Protein AF-A0A0V0Q5L9-F1 (afdb_monomer)

Structure (mmCIF, N/CA/C/O backbone):
data_AF-A0A0V0Q5L9-F1
#
_entry.id   AF-A0A0V0Q5L9-F1
#
loop_
_atom_site.group_PDB
_atom_site.id
_atom_site.type_symbol
_atom_site.label_atom_id
_atom_site.label_alt_id
_atom_site.label_comp_id
_atom_site.label_asym_id
_atom_site.label_entity_id
_atom_site.label_seq_id
_atom_site.pdbx_PDB_ins_code
_atom_site.Cartn_x
_atom_site.Cartn_y
_atom_site.Cartn_z
_atom_site.occupancy
_atom_site.B_iso_or_equiv
_atom_site.auth_seq_id
_atom_site.auth_comp_id
_atom_site.auth_asym_id
_atom_site.auth_atom_id
_atom_site.pdbx_PDB_model_num
ATOM 1 N N . MET A 1 1 ? 4.647 -9.357 -5.590 1.00 82.25 1 MET A N 1
ATOM 2 C CA . MET A 1 1 ? 4.195 -8.551 -6.745 1.00 82.25 1 MET A CA 1
ATOM 3 C C . MET A 1 1 ? 4.161 -9.466 -7.964 1.00 82.25 1 MET A C 1
ATOM 5 O O . MET A 1 1 ? 5.072 -10.289 -8.020 1.00 82.25 1 MET A O 1
ATOM 9 N N . PRO A 1 2 ? 3.163 -9.363 -8.863 1.00 86.62 2 PRO A N 1
ATOM 10 C CA . PRO A 1 2 ? 3.067 -10.203 -10.060 1.00 86.62 2 PRO A CA 1
ATOM 11 C C . PRO A 1 2 ? 4.293 -10.066 -10.958 1.00 86.62 2 PRO A C 1
ATOM 13 O O . PRO A 1 2 ? 4.847 -8.969 -11.070 1.00 86.62 2 PRO A O 1
ATOM 16 N N . THR A 1 3 ? 4.699 -11.160 -11.601 1.00 87.88 3 THR A N 1
ATOM 17 C CA . THR A 1 3 ? 5.955 -11.212 -12.364 1.00 87.88 3 THR A CA 1
ATOM 18 C C . THR A 1 3 ? 5.969 -10.259 -13.564 1.00 87.88 3 THR A C 1
ATOM 20 O O . THR A 1 3 ? 6.941 -9.525 -13.729 1.00 87.88 3 THR A O 1
ATOM 23 N N . ASP A 1 4 ? 4.871 -10.165 -14.323 1.00 90.19 4 ASP A N 1
ATOM 24 C CA . ASP A 1 4 ? 4.719 -9.192 -15.423 1.00 90.19 4 ASP A CA 1
ATOM 25 C C . ASP A 1 4 ? 4.997 -7.748 -14.969 1.00 90.19 4 ASP A C 1
ATOM 27 O O . ASP A 1 4 ? 5.783 -7.014 -15.573 1.00 90.19 4 ASP A O 1
ATOM 31 N N . LEU A 1 5 ? 4.408 -7.362 -13.837 1.00 90.38 5 LEU A N 1
ATOM 32 C CA . LEU A 1 5 ? 4.525 -6.010 -13.306 1.00 90.38 5 LEU A CA 1
ATOM 33 C C . LEU A 1 5 ? 5.965 -5.683 -12.887 1.00 90.38 5 LEU A C 1
ATOM 35 O O . LEU A 1 5 ? 6.421 -4.549 -13.047 1.00 90.38 5 LEU A O 1
ATOM 39 N N . VAL A 1 6 ? 6.689 -6.679 -12.364 1.00 91.31 6 VAL A N 1
ATOM 40 C CA . VAL A 1 6 ? 8.118 -6.554 -12.044 1.00 91.31 6 VAL A CA 1
ATOM 41 C C . VAL A 1 6 ? 8.922 -6.345 -13.324 1.00 91.31 6 VAL A C 1
ATOM 43 O O . VAL A 1 6 ? 9.691 -5.389 -13.385 1.00 91.31 6 VAL A O 1
ATOM 46 N N . SER A 1 7 ? 8.698 -7.150 -14.366 1.00 92.94 7 SER A N 1
ATOM 47 C CA . SER A 1 7 ? 9.401 -7.013 -15.648 1.00 92.94 7 SER A CA 1
ATOM 48 C C . SER A 1 7 ? 9.169 -5.648 -16.306 1.00 92.94 7 SER A C 1
ATOM 50 O O . SER A 1 7 ? 10.106 -5.019 -16.797 1.00 92.94 7 SER A O 1
ATOM 52 N N . ARG A 1 8 ? 7.946 -5.116 -16.258 1.00 94.06 8 ARG A N 1
ATOM 53 C CA . ARG A 1 8 ? 7.645 -3.768 -16.775 1.00 94.06 8 ARG A CA 1
ATOM 54 C C . ARG A 1 8 ? 8.319 -2.671 -15.949 1.00 94.06 8 ARG A C 1
ATOM 56 O O . ARG A 1 8 ? 8.873 -1.716 -16.501 1.00 94.06 8 ARG A O 1
ATOM 63 N N . ALA A 1 9 ? 8.351 -2.829 -14.624 1.00 93.19 9 ALA A N 1
ATOM 64 C CA . ALA A 1 9 ? 9.103 -1.937 -13.746 1.00 93.19 9 ALA A CA 1
ATOM 65 C C . ALA A 1 9 ? 10.620 -1.995 -14.015 1.00 93.19 9 ALA A C 1
ATOM 67 O O . ALA A 1 9 ? 11.279 -0.958 -13.930 1.00 93.19 9 ALA A O 1
ATOM 68 N N . GLU A 1 10 ? 11.176 -3.158 -14.372 1.00 94.88 10 GLU A N 1
ATOM 69 C CA . GLU A 1 10 ? 12.586 -3.313 -14.760 1.00 94.88 10 GLU A CA 1
ATOM 70 C C . GLU A 1 10 ? 12.920 -2.519 -16.022 1.00 94.88 10 GLU A C 1
ATOM 72 O O . GLU A 1 10 ? 13.913 -1.793 -16.027 1.00 94.88 10 GLU A O 1
ATOM 77 N N . VAL A 1 11 ? 12.065 -2.558 -17.052 1.00 95.44 11 VAL A N 1
ATOM 78 C CA . VAL A 1 11 ? 12.263 -1.761 -18.278 1.00 95.44 11 VAL A CA 1
ATOM 79 C C . VAL A 1 11 ? 12.381 -0.273 -17.946 1.00 95.44 11 VAL A C 1
ATOM 81 O O . VAL A 1 11 ? 13.261 0.427 -18.464 1.00 95.44 11 VAL A O 1
ATOM 84 N N . TRP A 1 12 ? 11.518 0.231 -17.062 1.00 93.00 12 TRP A N 1
ATOM 85 C CA . TRP A 1 12 ? 11.613 1.618 -16.625 1.00 93.00 12 TRP A CA 1
ATOM 86 C C . TRP A 1 12 ? 12.863 1.868 -15.776 1.00 93.00 12 TRP A C 1
ATOM 88 O O . TRP A 1 12 ? 13.565 2.856 -15.998 1.00 93.00 12 TRP A O 1
ATOM 98 N N . ALA A 1 13 ? 13.185 0.966 -14.852 1.00 94.19 13 ALA A N 1
ATOM 99 C CA . ALA A 1 13 ? 14.362 1.070 -13.999 1.00 94.19 13 ALA A CA 1
ATOM 100 C C . ALA A 1 13 ? 15.659 1.151 -14.823 1.00 94.19 13 ALA A C 1
ATOM 102 O O . ALA A 1 13 ? 16.498 2.015 -14.563 1.00 94.19 13 ALA A O 1
ATOM 103 N N . THR A 1 14 ? 15.783 0.348 -15.887 1.00 96.25 14 THR A N 1
ATOM 104 C CA . THR A 1 14 ? 16.899 0.408 -16.840 1.00 96.25 14 THR A CA 1
ATOM 105 C C . THR A 1 14 ? 16.991 1.774 -17.516 1.00 96.25 14 THR A C 1
ATOM 107 O O . THR A 1 14 ? 18.063 2.382 -17.519 1.00 96.25 14 THR A O 1
ATOM 110 N N . LYS A 1 15 ? 15.878 2.310 -18.040 1.00 93.62 15 LYS A N 1
ATOM 111 C CA . LYS A 1 15 ? 15.858 3.651 -18.657 1.00 93.62 15 LYS A CA 1
ATOM 112 C C . LYS A 1 15 ? 16.219 4.751 -17.654 1.00 93.62 15 LYS A C 1
ATOM 114 O O . LYS A 1 15 ? 16.934 5.688 -17.999 1.00 93.62 15 LYS A O 1
ATOM 119 N N . ALA A 1 16 ? 15.754 4.619 -16.414 1.00 93.06 16 ALA A N 1
ATOM 120 C CA . ALA A 1 16 ? 16.024 5.542 -15.316 1.00 93.06 16 ALA A CA 1
ATOM 121 C C . ALA A 1 1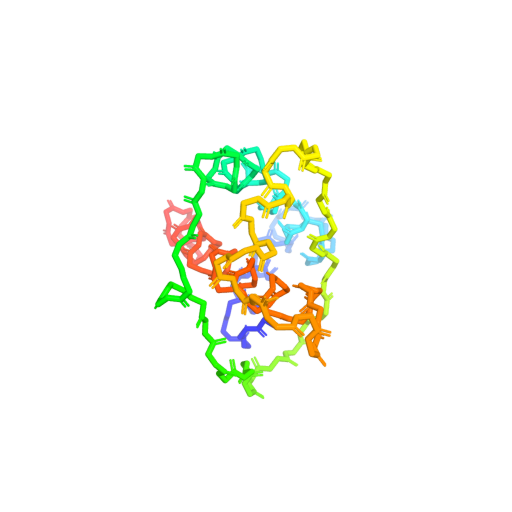6 ? 17.395 5.326 -14.644 1.00 93.06 16 ALA A C 1
ATOM 123 O O . ALA A 1 16 ? 17.752 6.093 -13.750 1.00 93.06 16 ALA A O 1
ATOM 124 N N . ARG A 1 17 ? 18.166 4.310 -15.068 1.00 95.38 17 ARG A N 1
ATOM 125 C CA . ARG A 1 17 ? 19.474 3.925 -14.510 1.00 95.38 17 ARG A CA 1
ATOM 126 C C . ARG A 1 17 ? 19.437 3.729 -12.991 1.00 95.38 17 ARG A C 1
ATOM 128 O O . ARG A 1 17 ? 20.329 4.178 -12.273 1.00 95.38 17 ARG A O 1
ATOM 135 N N . CYS A 1 18 ? 18.396 3.067 -12.498 1.00 95.44 18 CYS A N 1
ATOM 136 C CA . CYS A 1 18 ? 18.220 2.779 -11.080 1.00 95.44 18 CYS A CA 1
ATOM 137 C C . CYS A 1 18 ? 17.808 1.313 -10.851 1.00 95.44 18 CYS A C 1
ATOM 139 O O . CYS A 1 18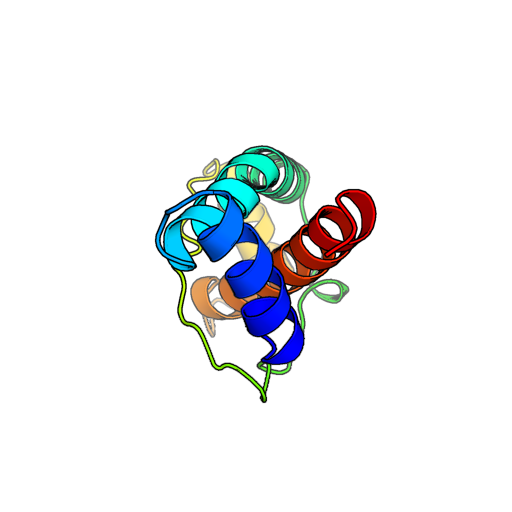 ? 17.417 0.626 -11.793 1.00 95.44 18 CYS A O 1
ATOM 141 N N . PRO A 1 19 ? 17.893 0.797 -9.612 1.00 93.75 19 PRO A N 1
ATOM 142 C CA . PRO A 1 19 ? 17.373 -0.531 -9.292 1.00 93.75 19 PRO A CA 1
ATOM 143 C C . PRO A 1 19 ? 15.844 -0.587 -9.425 1.00 93.75 19 PRO A C 1
ATOM 145 O O . PRO A 1 19 ? 15.168 0.372 -9.053 1.00 93.75 19 PRO A O 1
ATOM 148 N N . VAL A 1 20 ? 15.277 -1.736 -9.818 1.00 92.00 20 VAL A N 1
ATOM 149 C CA . VAL A 1 20 ? 13.811 -1.940 -9.912 1.00 92.00 20 VAL A CA 1
ATOM 150 C C . VAL A 1 20 ? 13.073 -1.561 -8.623 1.00 92.00 20 VAL A C 1
ATOM 152 O O . VAL A 1 20 ? 12.035 -0.901 -8.649 1.00 92.00 20 VAL A O 1
ATOM 155 N N . GLY A 1 21 ? 13.670 -1.856 -7.465 1.00 90.56 21 GLY A N 1
ATOM 156 C CA . GLY A 1 21 ? 13.114 -1.479 -6.167 1.00 90.56 21 GLY A CA 1
ATOM 157 C C . GLY A 1 21 ? 12.938 0.032 -5.980 1.00 90.56 21 GLY A C 1
ATOM 158 O O . GLY A 1 21 ? 12.064 0.450 -5.228 1.00 90.56 21 GLY A O 1
ATOM 159 N N . ALA A 1 22 ? 13.727 0.873 -6.658 1.00 91.62 22 ALA A N 1
ATOM 160 C CA . ALA A 1 22 ? 13.558 2.325 -6.609 1.00 91.62 22 ALA A CA 1
ATOM 161 C C . ALA A 1 22 ? 12.290 2.776 -7.351 1.00 91.62 22 ALA A C 1
ATOM 163 O O . ALA A 1 22 ? 11.576 3.641 -6.845 1.00 91.62 22 ALA A O 1
ATOM 164 N N . VAL A 1 23 ? 11.975 2.152 -8.491 1.00 90.75 23 VAL A N 1
ATOM 165 C CA . VAL A 1 23 ? 10.722 2.373 -9.231 1.00 90.75 23 VAL A CA 1
ATOM 166 C C . VAL A 1 23 ? 9.520 1.953 -8.385 1.00 90.75 23 VAL A C 1
ATOM 168 O O . VAL A 1 23 ? 8.591 2.737 -8.197 1.00 90.75 23 VAL A O 1
ATOM 171 N N . ILE A 1 24 ? 9.581 0.759 -7.792 1.00 91.06 24 ILE A N 1
ATOM 172 C CA . ILE A 1 24 ? 8.516 0.219 -6.935 1.00 91.06 24 ILE A CA 1
ATOM 173 C C . ILE A 1 24 ? 8.287 1.127 -5.717 1.00 91.06 24 ILE A C 1
ATOM 175 O O . ILE A 1 24 ? 7.160 1.545 -5.454 1.00 91.06 24 ILE A O 1
ATOM 179 N N . ARG A 1 25 ? 9.357 1.509 -5.004 1.00 90.56 25 ARG A N 1
ATOM 180 C CA . ARG A 1 25 ? 9.262 2.428 -3.856 1.00 90.56 25 ARG A CA 1
ATOM 181 C C . ARG A 1 25 ? 8.730 3.801 -4.251 1.00 90.56 25 ARG A C 1
ATOM 183 O O . ARG A 1 25 ? 7.987 4.395 -3.474 1.00 90.56 25 ARG A O 1
ATOM 190 N N . LYS A 1 26 ? 9.092 4.311 -5.433 1.00 89.69 26 LYS A N 1
ATOM 191 C CA . LYS A 1 26 ? 8.552 5.574 -5.952 1.00 89.69 26 LYS A CA 1
ATOM 192 C C . LYS A 1 26 ? 7.042 5.474 -6.163 1.00 89.69 26 LYS A C 1
ATOM 194 O O . LYS A 1 26 ? 6.327 6.330 -5.653 1.00 89.69 26 LYS A O 1
ATOM 199 N N . GLY A 1 27 ? 6.570 4.420 -6.831 1.00 89.00 27 GLY A 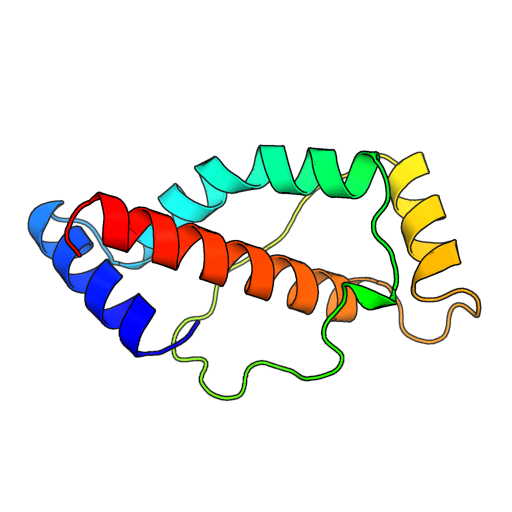N 1
ATOM 200 C CA . GLY A 1 27 ? 5.137 4.186 -7.020 1.00 89.00 27 GLY A CA 1
ATOM 201 C C . GLY A 1 27 ? 4.390 4.090 -5.688 1.00 89.00 27 GLY A C 1
ATOM 202 O O . GLY A 1 27 ? 3.368 4.744 -5.502 1.00 89.00 27 GLY A O 1
ATOM 203 N N . PHE A 1 28 ? 4.935 3.346 -4.718 1.00 90.69 28 PHE A N 1
ATOM 204 C CA . PHE A 1 28 ? 4.289 3.212 -3.411 1.00 90.69 28 PHE A CA 1
ATOM 205 C C . PHE A 1 28 ? 4.277 4.535 -2.642 1.00 90.69 28 PHE A C 1
ATOM 207 O O . PHE A 1 28 ? 3.274 4.873 -2.025 1.00 90.69 28 PHE A O 1
ATOM 214 N N . LYS A 1 29 ? 5.355 5.326 -2.713 1.00 90.88 29 LYS A N 1
ATOM 215 C CA . LYS A 1 29 ? 5.422 6.649 -2.077 1.00 90.88 29 LYS A CA 1
ATOM 216 C C . LYS A 1 29 ? 4.351 7.604 -2.615 1.00 90.88 29 LYS A C 1
ATOM 218 O O . LYS A 1 29 ? 3.819 8.388 -1.837 1.00 90.88 29 LYS A O 1
ATOM 223 N N . GLU A 1 30 ? 4.048 7.540 -3.910 1.00 90.06 30 GLU A N 1
ATOM 224 C CA . GLU A 1 30 ? 2.998 8.354 -4.540 1.00 90.06 30 GLU A CA 1
ATOM 225 C C . GLU A 1 30 ? 1.591 7.881 -4.138 1.00 90.06 30 GLU A C 1
ATOM 227 O O . GLU A 1 30 ? 0.712 8.708 -3.911 1.00 90.06 30 GLU A O 1
ATOM 232 N N . LEU A 1 31 ? 1.391 6.571 -3.972 1.00 92.25 31 LEU A N 1
ATOM 233 C CA . LEU A 1 31 ? 0.104 5.994 -3.577 1.00 92.25 31 LEU A CA 1
ATOM 234 C C . LEU A 1 31 ? -0.180 6.091 -2.066 1.00 92.25 31 LEU A C 1
ATOM 236 O O . LEU A 1 31 ? -1.334 6.213 -1.658 1.00 92.25 31 LEU A O 1
ATOM 240 N N . ARG A 1 32 ? 0.856 6.030 -1.222 1.00 93.19 32 ARG A N 1
ATOM 241 C CA . ARG A 1 32 ? 0.738 5.916 0.241 1.00 93.19 32 ARG A CA 1
ATOM 242 C C . ARG A 1 32 ? -0.199 6.952 0.885 1.00 93.19 32 ARG A C 1
ATOM 244 O O . ARG A 1 32 ? -1.001 6.531 1.714 1.00 93.19 32 ARG A O 1
ATOM 251 N N . PRO A 1 33 ? -0.171 8.255 0.531 1.00 94.00 33 PRO A N 1
ATOM 252 C CA . PRO A 1 33 ? -1.102 9.230 1.104 1.00 94.00 33 PRO A CA 1
ATOM 253 C C . PRO A 1 33 ? -2.572 8.903 0.817 1.00 94.00 33 PRO A C 1
ATOM 255 O O . PRO A 1 33 ? -3.413 9.055 1.695 1.00 94.00 33 PRO A O 1
ATOM 258 N N . VAL A 1 34 ? -2.869 8.391 -0.382 1.00 94.81 34 VAL A N 1
ATOM 259 C CA . VAL A 1 34 ? -4.229 8.012 -0.795 1.00 94.81 34 VAL A CA 1
ATOM 260 C C . VAL A 1 34 ? -4.719 6.793 -0.014 1.00 94.81 34 VAL A C 1
ATOM 262 O O . VAL A 1 34 ? -5.882 6.733 0.368 1.00 94.81 34 VAL A O 1
ATOM 265 N N . LEU A 1 35 ? -3.839 5.821 0.252 1.00 95.12 35 LEU A N 1
ATOM 266 C CA . LEU A 1 35 ? -4.195 4.649 1.060 1.00 95.12 35 LEU A CA 1
ATOM 267 C C . LEU A 1 35 ? -4.478 5.024 2.508 1.00 95.12 35 LEU A C 1
ATOM 269 O O . LEU A 1 35 ? -5.449 4.533 3.070 1.00 95.12 35 LEU A O 1
ATOM 273 N N . ILE A 1 36 ? -3.653 5.900 3.090 1.00 95.25 36 ILE A N 1
ATOM 274 C CA . ILE A 1 36 ? -3.888 6.419 4.440 1.00 95.25 36 ILE A CA 1
ATOM 275 C C . ILE A 1 36 ? -5.246 7.117 4.473 1.00 95.25 36 ILE A C 1
ATOM 277 O O . ILE A 1 36 ? -6.076 6.761 5.294 1.00 95.25 36 ILE A O 1
ATOM 281 N N . GLU A 1 37 ? -5.533 8.017 3.532 1.00 95.81 37 GLU A N 1
ATOM 282 C CA . GLU A 1 37 ? -6.832 8.697 3.470 1.00 95.81 37 GLU A CA 1
ATOM 283 C C . GLU A 1 37 ? -8.020 7.725 3.345 1.00 95.81 37 GLU A C 1
ATOM 285 O O . GLU A 1 37 ? -9.050 7.930 3.985 1.00 95.81 37 GLU A O 1
ATOM 290 N N . GLN A 1 38 ? -7.894 6.657 2.552 1.00 95.19 38 GLN A N 1
ATOM 291 C CA . GLN A 1 38 ? -8.931 5.623 2.459 1.00 95.19 38 GLN A CA 1
ATOM 292 C C . GLN A 1 38 ? -9.128 4.886 3.785 1.00 95.19 38 GLN A C 1
ATOM 294 O O . GLN A 1 38 ? -10.265 4.674 4.193 1.00 95.19 38 GLN A O 1
ATOM 299 N N . ILE A 1 39 ? -8.039 4.537 4.472 1.00 95.06 39 ILE A N 1
ATOM 300 C CA . ILE A 1 39 ? -8.102 3.889 5.784 1.00 95.06 39 ILE A CA 1
ATOM 301 C C . ILE A 1 39 ? -8.753 4.818 6.818 1.00 95.06 39 ILE A C 1
ATOM 303 O O . ILE A 1 39 ? -9.637 4.385 7.549 1.00 95.06 39 ILE A O 1
ATOM 307 N N . GLU A 1 40 ? -8.382 6.099 6.838 1.00 95.50 40 GLU A N 1
ATOM 308 C CA . GLU A 1 40 ? -8.945 7.104 7.754 1.00 95.50 40 GLU A CA 1
ATOM 309 C C . GLU A 1 40 ? -10.457 7.301 7.555 1.00 95.50 40 GLU A C 1
ATOM 311 O O . GLU A 1 40 ? -11.202 7.531 8.509 1.00 95.50 40 GLU A O 1
ATOM 316 N N . ARG A 1 41 ? -10.937 7.173 6.313 1.00 94.62 41 ARG A N 1
ATOM 317 C CA . ARG A 1 41 ? -12.371 7.222 5.983 1.00 94.62 41 ARG A CA 1
ATOM 318 C C . ARG A 1 41 ? -13.121 5.934 6.337 1.00 94.62 41 ARG A C 1
ATOM 320 O O . ARG A 1 41 ? -14.350 5.947 6.349 1.00 94.62 41 ARG A O 1
ATOM 327 N N . GLY A 1 42 ? -12.397 4.862 6.641 1.00 92.56 42 GLY A N 1
ATOM 328 C CA . GLY A 1 42 ? -12.931 3.524 6.840 1.00 92.56 42 GLY A CA 1
ATOM 329 C C . GLY A 1 42 ? -12.967 2.722 5.540 1.00 92.56 42 GLY A C 1
ATOM 330 O O . GLY A 1 42 ? -13.359 3.212 4.480 1.00 92.56 42 GLY A O 1
ATOM 331 N N . ILE A 1 43 ? -12.578 1.455 5.648 1.00 94.06 43 ILE A N 1
ATOM 332 C CA . ILE A 1 43 ? -12.699 0.439 4.597 1.00 94.06 43 ILE A CA 1
ATOM 333 C C . ILE A 1 43 ? -13.605 -0.674 5.111 1.00 94.06 43 ILE A C 1
ATOM 335 O O . ILE A 1 43 ? -13.657 -0.895 6.316 1.00 94.06 43 ILE A O 1
ATOM 339 N N . ARG A 1 44 ? -14.293 -1.383 4.216 1.00 93.75 44 ARG A N 1
ATOM 340 C CA . ARG A 1 44 ? -15.165 -2.506 4.594 1.00 93.75 44 ARG A CA 1
ATOM 341 C C . ARG A 1 44 ? -14.430 -3.836 4.512 1.00 93.75 44 ARG A C 1
ATOM 343 O O . ARG A 1 44 ? -13.579 -4.010 3.638 1.00 93.75 44 ARG A O 1
ATOM 350 N N . TYR A 1 45 ? -14.836 -4.817 5.315 1.00 91.50 45 TYR A N 1
ATOM 351 C CA . TYR A 1 45 ? -14.245 -6.160 5.293 1.00 91.50 45 TYR A CA 1
ATOM 352 C C . TYR A 1 45 ? -14.330 -6.792 3.891 1.00 91.50 45 TYR A C 1
ATOM 354 O O . TYR A 1 45 ? -13.395 -7.448 3.439 1.00 91.50 45 TYR A O 1
ATOM 362 N N . THR A 1 46 ? -15.428 -6.535 3.166 1.00 93.56 46 THR A N 1
ATOM 363 C CA . THR A 1 46 ? -15.668 -7.040 1.798 1.00 93.56 46 THR A CA 1
ATOM 364 C C . THR A 1 46 ? -14.655 -6.550 0.764 1.00 93.56 46 THR A C 1
ATOM 366 O O . THR A 1 46 ? -14.542 -7.130 -0.313 1.00 93.56 46 THR A O 1
ATOM 369 N N . GLU A 1 47 ? -13.914 -5.486 1.067 1.00 92.56 47 GLU A N 1
ATOM 370 C CA . GLU A 1 47 ? -12.879 -4.944 0.188 1.00 92.56 47 GLU A CA 1
ATOM 371 C C . GLU A 1 47 ? -11.523 -5.622 0.414 1.00 92.56 47 GLU A C 1
ATOM 373 O O . GLU A 1 47 ? -10.586 -5.393 -0.355 1.00 92.56 47 GLU A O 1
ATOM 378 N N . ILE A 1 48 ? -11.403 -6.448 1.458 1.00 91.44 48 ILE A N 1
ATOM 379 C CA . ILE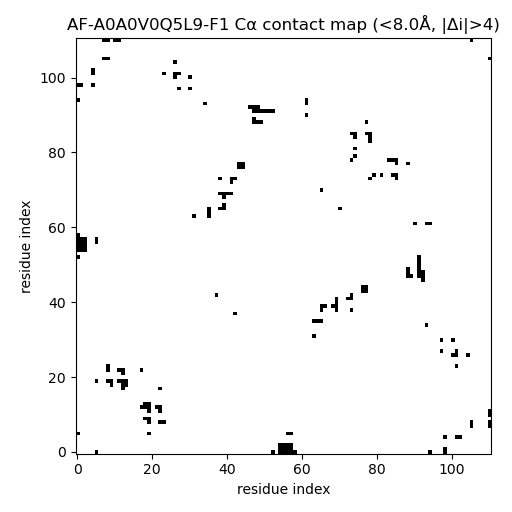 A 1 48 ? -10.166 -7.110 1.857 1.00 91.44 48 ILE A CA 1
ATOM 380 C C . ILE A 1 48 ? -10.100 -8.497 1.217 1.00 91.44 48 ILE A C 1
ATOM 382 O O . ILE A 1 48 ? -10.937 -9.355 1.494 1.00 91.44 48 ILE A O 1
ATOM 386 N N . PRO A 1 49 ? -9.067 -8.774 0.408 1.00 90.25 49 PRO A N 1
ATOM 387 C CA . PRO A 1 49 ? -8.872 -10.100 -0.152 1.00 90.25 49 PRO A CA 1
ATOM 388 C C . PRO A 1 49 ? -8.671 -11.145 0.952 1.00 90.25 49 PRO A C 1
ATOM 390 O O . PRO A 1 49 ? -7.821 -10.982 1.837 1.00 90.25 49 PRO A O 1
ATOM 393 N N . HIS A 1 50 ? -9.403 -12.255 0.864 1.00 85.81 50 HIS A N 1
ATOM 394 C CA . HIS A 1 50 ? -9.178 -13.417 1.727 1.00 85.81 50 HIS A CA 1
ATOM 395 C C . HIS A 1 50 ? -7.897 -14.162 1.339 1.00 85.81 50 HIS A C 1
ATOM 397 O O . HIS A 1 50 ? -7.124 -14.580 2.203 1.00 85.81 50 HIS A O 1
ATOM 403 N N . GLU A 1 51 ? -7.638 -14.281 0.038 1.00 83.88 51 GLU A N 1
ATOM 404 C CA . GLU A 1 51 ? -6.511 -15.040 -0.489 1.00 83.88 51 GLU A CA 1
ATOM 405 C C . GLU A 1 51 ? -5.228 -14.209 -0.577 1.00 83.88 51 GLU A C 1
ATOM 407 O O . GLU A 1 51 ? -5.228 -12.990 -0.775 1.00 83.88 51 GLU A O 1
ATOM 412 N N . ARG A 1 52 ? -4.093 -14.896 -0.433 1.00 76.50 52 ARG A N 1
ATOM 413 C CA . ARG A 1 52 ? -2.778 -14.318 -0.716 1.00 76.50 52 ARG A CA 1
ATOM 414 C C . ARG A 1 52 ? -2.525 -14.366 -2.219 1.00 76.50 52 ARG A C 1
ATOM 416 O O . ARG A 1 52 ? -2.896 -15.323 -2.886 1.00 76.50 52 ARG A O 1
ATOM 423 N N . ILE A 1 53 ? -1.802 -13.374 -2.725 1.00 76.75 53 ILE A N 1
ATOM 424 C CA . ILE A 1 53 ? -1.288 -13.403 -4.096 1.00 76.75 53 ILE A CA 1
ATOM 425 C C . ILE A 1 53 ? -0.281 -14.554 -4.212 1.00 76.75 53 ILE A C 1
ATOM 427 O O . ILE A 1 53 ? 0.698 -14.587 -3.465 1.00 76.75 53 ILE A O 1
ATOM 431 N N . SER A 1 54 ? -0.542 -15.482 -5.132 1.00 66.25 54 SER A N 1
ATOM 432 C CA . SER A 1 54 ? 0.245 -16.701 -5.351 1.00 66.25 54 SER A CA 1
ATOM 433 C C . SER A 1 54 ? 1.497 -16.478 -6.209 1.00 66.25 54 SER A C 1
ATOM 435 O O . SER A 1 54 ? 2.506 -17.139 -5.985 1.00 66.25 54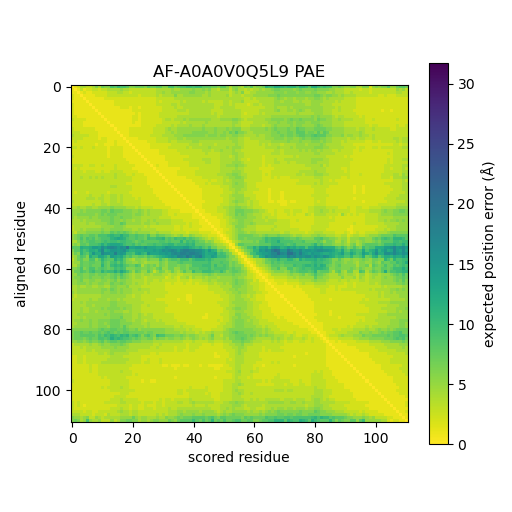 SER A O 1
ATOM 437 N N . ASP A 1 55 ? 1.467 -15.517 -7.137 1.00 67.06 55 ASP A N 1
ATOM 438 C CA . ASP A 1 55 ? 2.603 -15.142 -7.992 1.00 67.06 55 ASP A CA 1
ATOM 439 C C . ASP A 1 55 ? 3.312 -13.894 -7.439 1.00 67.06 55 ASP A C 1
ATOM 441 O O . ASP A 1 55 ? 3.024 -12.752 -7.810 1.00 67.06 55 ASP A O 1
ATOM 445 N N . ALA A 1 56 ? 4.195 -14.091 -6.457 1.00 66.50 56 ALA A N 1
ATOM 446 C CA . ALA A 1 56 ? 4.950 -13.011 -5.833 1.00 66.50 56 ALA A CA 1
ATOM 447 C C . ALA A 1 56 ? 6.459 -13.178 -6.058 1.00 66.50 56 ALA A C 1
ATOM 449 O O . ALA A 1 56 ? 7.123 -13.897 -5.321 1.00 66.50 56 ALA A O 1
ATOM 450 N N . SER A 1 57 ? 7.014 -12.436 -7.019 1.00 71.25 57 SER A N 1
ATOM 451 C CA . SER A 1 57 ? 8.456 -12.437 -7.329 1.00 71.25 57 SER A CA 1
ATOM 452 C C . SER A 1 57 ? 9.246 -11.298 -6.666 1.00 71.25 57 SER A C 1
ATOM 454 O O . SER A 1 57 ? 10.474 -11.312 -6.657 1.00 71.25 57 SER A O 1
ATOM 456 N N . TYR A 1 58 ? 8.559 -10.325 -6.055 1.00 75.69 58 TYR A N 1
ATOM 457 C CA . TYR A 1 58 ? 9.181 -9.213 -5.326 1.00 75.69 58 TYR A CA 1
ATOM 458 C C . TYR A 1 58 ? 8.485 -8.922 -3.991 1.00 75.69 58 TYR A C 1
ATOM 460 O O . TYR A 1 58 ? 7.261 -8.717 -3.952 1.00 75.69 58 TYR A O 1
ATOM 468 N N . ASN A 1 59 ? 9.287 -8.856 -2.921 1.00 76.06 59 ASN A N 1
ATOM 469 C CA . ASN A 1 59 ? 8.881 -8.441 -1.578 1.00 76.06 59 ASN A CA 1
ATOM 470 C C . ASN A 1 59 ? 9.091 -6.935 -1.401 1.00 76.06 59 ASN A C 1
ATOM 472 O O . ASN A 1 59 ? 10.154 -6.407 -1.719 1.00 76.06 59 ASN A O 1
ATOM 476 N N . PHE A 1 60 ? 8.096 -6.246 -0.850 1.00 77.38 60 PHE A N 1
ATOM 477 C CA . PHE A 1 60 ? 8.194 -4.832 -0.505 1.00 77.38 60 PHE A CA 1
ATOM 478 C C . PHE A 1 60 ? 7.433 -4.549 0.790 1.00 77.38 60 PHE A C 1
ATOM 480 O O . PHE A 1 60 ? 6.459 -5.235 1.112 1.00 77.38 60 PHE A O 1
ATOM 487 N N . ASP A 1 61 ? 7.921 -3.555 1.525 1.00 78.31 61 ASP A N 1
ATOM 488 C CA . ASP A 1 61 ? 7.326 -3.093 2.773 1.00 78.31 61 ASP A CA 1
ATOM 489 C C . ASP A 1 61 ? 6.123 -2.180 2.488 1.00 78.31 61 ASP A C 1
ATOM 491 O O . ASP A 1 61 ? 6.187 -1.294 1.632 1.00 78.31 61 ASP A O 1
ATOM 495 N N . THR A 1 62 ? 5.028 -2.425 3.205 1.00 79.12 62 THR A N 1
ATOM 496 C CA . THR A 1 62 ? 3.751 -1.706 3.108 1.00 79.12 62 THR A CA 1
ATOM 497 C C . THR A 1 62 ? 3.405 -0.954 4.390 1.00 79.12 62 THR A C 1
ATOM 499 O O . THR A 1 62 ? 2.252 -0.571 4.573 1.00 79.12 62 THR A O 1
ATOM 502 N N . THR A 1 63 ? 4.367 -0.760 5.293 1.00 85.06 63 THR A N 1
ATOM 503 C CA . THR A 1 63 ? 4.124 -0.127 6.592 1.00 85.06 63 THR A CA 1
ATOM 504 C C . THR A 1 63 ? 3.579 1.295 6.432 1.00 85.06 63 THR A C 1
ATOM 506 O O . THR A 1 63 ? 4.145 2.145 5.734 1.00 85.06 63 THR A O 1
ATOM 509 N N . MET A 1 64 ? 2.467 1.569 7.113 1.00 89.31 64 MET A N 1
ATOM 510 C CA . MET A 1 64 ? 1.778 2.857 7.143 1.00 89.31 64 MET A CA 1
ATOM 511 C C . MET A 1 64 ? 1.386 3.182 8.583 1.00 89.31 64 MET A C 1
ATOM 513 O O . MET A 1 64 ? 1.115 2.279 9.364 1.00 89.31 64 MET A O 1
ATOM 517 N N . MET A 1 65 ? 1.381 4.469 8.924 1.00 91.31 65 MET A N 1
ATOM 518 C CA . MET A 1 65 ? 0.853 4.944 10.201 1.00 91.31 65 MET A CA 1
ATOM 519 C C . MET A 1 65 ? -0.499 5.588 9.922 1.00 91.31 65 MET A C 1
ATOM 521 O O . MET A 1 65 ? -0.612 6.346 8.956 1.00 91.31 65 MET A O 1
ATOM 525 N N . VAL A 1 66 ? -1.482 5.264 10.752 1.00 92.75 66 VAL A N 1
ATOM 526 C CA . VAL A 1 66 ? -2.852 5.787 10.700 1.00 92.75 66 VAL A CA 1
ATOM 527 C C . VAL A 1 66 ? -3.244 6.274 12.090 1.00 92.75 66 VAL A C 1
ATOM 529 O O . VAL A 1 66 ? -2.561 5.967 13.072 1.00 92.75 66 VAL A O 1
ATOM 532 N N . SER A 1 67 ? -4.303 7.066 12.177 1.00 95.06 67 SER A N 1
ATOM 533 C CA . SER A 1 67 ? -4.838 7.537 13.447 1.00 95.06 67 SER A CA 1
ATOM 534 C C . SER A 1 67 ? -5.339 6.374 14.311 1.00 95.06 67 SER A C 1
ATOM 536 O O . SER A 1 67 ? -5.710 5.310 13.808 1.00 95.06 67 SER A O 1
ATOM 538 N N . ALA A 1 68 ? -5.371 6.589 15.628 1.00 95.44 68 ALA A N 1
ATOM 539 C CA . ALA A 1 68 ? -5.957 5.624 16.559 1.00 95.44 68 ALA A CA 1
ATOM 540 C C . ALA A 1 68 ? -7.442 5.374 16.243 1.00 95.44 68 ALA A C 1
ATOM 542 O O . ALA A 1 68 ? -7.881 4.233 16.223 1.00 95.44 68 ALA A O 1
ATOM 543 N N . GLU A 1 69 ? -8.188 6.424 15.886 1.00 96.38 69 GLU A N 1
ATOM 544 C CA . GLU A 1 69 ? -9.599 6.307 15.506 1.00 96.38 69 GLU A CA 1
ATOM 545 C C . GLU A 1 69 ? -9.792 5.425 14.262 1.00 96.38 69 GLU A C 1
ATOM 547 O O . GLU A 1 69 ? -10.697 4.592 14.219 1.00 96.38 69 GLU A O 1
ATOM 552 N N . ALA A 1 70 ? -8.941 5.581 13.246 1.00 95.81 70 ALA A N 1
ATOM 553 C CA . ALA A 1 70 ? -8.981 4.729 12.064 1.00 95.81 70 ALA A CA 1
ATOM 554 C C . ALA A 1 70 ? -8.616 3.281 12.398 1.00 95.81 70 ALA A C 1
ATOM 556 O O . ALA A 1 70 ? -9.251 2.361 11.889 1.00 95.81 70 ALA A O 1
ATOM 557 N N . TYR A 1 71 ? -7.627 3.075 13.271 1.00 94.75 71 TYR A N 1
ATOM 558 C CA . TYR A 1 71 ? -7.261 1.743 13.743 1.00 94.75 71 TYR A CA 1
ATOM 559 C C . TYR A 1 71 ? -8.428 1.053 14.464 1.00 94.75 71 TYR A C 1
ATOM 561 O O . TYR A 1 71 ? -8.748 -0.086 14.137 1.00 94.75 71 TYR A O 1
ATOM 569 N N . ASP A 1 72 ? -9.115 1.747 15.372 1.00 94.88 72 ASP A N 1
ATOM 570 C CA . ASP A 1 72 ? -10.254 1.191 16.112 1.00 94.88 72 ASP A CA 1
ATOM 571 C C . ASP A 1 72 ? -11.420 0.835 15.176 1.00 94.88 72 ASP A C 1
ATOM 573 O O . ASP A 1 72 ? -12.023 -0.232 15.298 1.00 94.88 72 ASP A O 1
ATOM 577 N N . LYS A 1 73 ? -11.703 1.690 14.181 1.00 95.25 73 LYS A N 1
ATOM 578 C CA . LYS A 1 73 ? -12.704 1.402 13.137 1.00 95.25 73 LYS A CA 1
ATOM 579 C C . LYS A 1 73 ? -12.334 0.169 12.315 1.00 95.25 73 LYS A C 1
ATOM 581 O O . LYS A 1 73 ? -13.202 -0.647 12.023 1.00 95.25 73 LYS A O 1
ATOM 586 N N . LEU A 1 74 ? -11.060 0.028 11.945 1.00 95.12 74 LEU A N 1
ATOM 587 C CA . LEU A 1 74 ? -10.565 -1.149 11.233 1.00 95.12 74 LEU A CA 1
ATOM 588 C C . LEU A 1 74 ? -10.694 -2.415 12.082 1.00 95.12 74 LEU A C 1
ATOM 590 O O . LEU A 1 74 ? -11.133 -3.436 11.562 1.00 95.12 74 LEU A O 1
ATOM 594 N N . ALA A 1 75 ? -10.324 -2.354 13.363 1.00 95.19 75 ALA A N 1
ATOM 595 C CA . ALA A 1 75 ? -10.434 -3.479 14.289 1.00 95.19 75 ALA A CA 1
ATOM 596 C C . ALA A 1 75 ? -11.885 -3.958 14.385 1.00 95.19 75 ALA A C 1
ATOM 598 O O . ALA A 1 75 ? -12.160 -5.129 14.139 1.00 95.19 75 ALA A O 1
ATOM 599 N N . ALA A 1 76 ? -12.819 -3.032 14.614 1.00 95.25 76 ALA A N 1
ATOM 600 C CA . ALA A 1 76 ? -14.241 -3.344 14.710 1.00 95.25 76 ALA A CA 1
ATOM 601 C C . ALA A 1 76 ? -14.840 -3.924 13.413 1.00 95.25 76 ALA A C 1
ATOM 603 O O . ALA A 1 76 ? -15.762 -4.730 13.478 1.00 95.25 76 ALA A O 1
ATOM 604 N N . GLU A 1 77 ? -14.343 -3.522 12.241 1.00 95.75 77 GLU A N 1
ATOM 605 C CA . GLU A 1 77 ? -14.856 -3.997 10.948 1.00 95.75 77 GLU A CA 1
ATOM 606 C C . GLU A 1 77 ? -14.224 -5.324 10.495 1.00 95.75 77 GLU A C 1
ATOM 608 O O . GLU A 1 77 ? -14.894 -6.158 9.888 1.00 95.75 77 GLU A O 1
ATOM 613 N N . ILE A 1 78 ? -12.922 -5.510 10.726 1.00 94.25 78 ILE A N 1
ATOM 614 C CA . ILE A 1 78 ? -12.126 -6.576 10.093 1.00 94.25 78 ILE A CA 1
ATOM 615 C C . ILE A 1 78 ? -11.884 -7.744 11.043 1.00 94.25 78 ILE A C 1
ATOM 617 O O . ILE A 1 78 ? -11.846 -8.891 10.598 1.00 94.25 78 ILE A O 1
ATOM 621 N N . ASP A 1 79 ? -11.699 -7.457 12.328 1.00 93.69 79 ASP A N 1
ATOM 622 C CA . ASP A 1 79 ? -11.452 -8.457 13.363 1.00 93.69 79 ASP A CA 1
ATOM 623 C C . ASP A 1 79 ? -12.278 -8.143 14.622 1.00 93.69 79 ASP A C 1
ATOM 625 O O . ASP A 1 79 ? -11.716 -7.885 15.687 1.00 93.69 79 ASP A O 1
ATOM 629 N N . PRO A 1 80 ? -13.624 -8.137 14.512 1.00 94.00 80 PRO A N 1
ATOM 630 C CA . PRO A 1 80 ? -14.517 -7.722 15.599 1.00 94.00 80 PRO A CA 1
ATOM 631 C C . PRO A 1 80 ? -14.380 -8.563 16.876 1.00 94.00 80 PRO A C 1
ATOM 633 O O . PRO A 1 80 ? -14.759 -8.106 17.950 1.00 94.00 80 PRO A O 1
ATOM 636 N N . GLU A 1 81 ? -13.854 -9.781 16.755 1.00 94.31 81 GLU A N 1
ATOM 637 C CA . GLU A 1 81 ? -13.676 -10.735 17.854 1.00 94.31 81 GLU A CA 1
ATOM 638 C C . GLU A 1 81 ? -12.213 -10.807 18.346 1.00 94.31 81 GLU A C 1
ATOM 640 O O . GLU A 1 81 ? -11.898 -11.670 19.161 1.00 94.31 81 GLU A O 1
ATOM 645 N N . ASP A 1 82 ? -11.317 -9.938 17.849 1.00 91.31 82 ASP A N 1
ATOM 646 C CA . ASP A 1 82 ? -9.884 -9.877 18.211 1.00 91.31 82 ASP A CA 1
ATOM 647 C C . ASP A 1 82 ? -9.155 -11.233 18.087 1.00 91.31 82 ASP A C 1
ATOM 649 O O . ASP A 1 82 ? -8.393 -11.666 18.954 1.00 91.31 82 ASP A O 1
ATOM 653 N N . MET A 1 83 ? -9.428 -11.960 17.000 1.00 91.50 83 MET A N 1
ATOM 654 C CA . MET A 1 83 ? -8.972 -13.341 16.823 1.00 91.50 83 MET A CA 1
ATOM 655 C C . MET A 1 83 ? -7.670 -13.453 16.031 1.00 91.50 83 MET A C 1
ATOM 657 O O . MET A 1 83 ? -6.943 -14.440 16.173 1.00 91.50 83 MET A O 1
ATOM 661 N N . THR A 1 84 ? -7.398 -12.514 15.122 1.00 87.00 84 THR A N 1
ATOM 662 C CA . THR A 1 84 ? -6.355 -12.687 14.090 1.00 87.00 84 THR A CA 1
ATOM 663 C C . THR A 1 84 ? -5.458 -11.472 13.871 1.00 87.00 84 THR A C 1
ATOM 665 O O . THR A 1 84 ? -4.381 -11.612 13.282 1.00 87.00 84 THR A O 1
ATOM 668 N N . GLY A 1 85 ? -5.866 -10.304 14.359 1.00 91.50 85 GLY A N 1
ATOM 669 C CA . GLY A 1 85 ? -5.195 -9.030 14.174 1.00 91.50 85 GLY A CA 1
ATOM 670 C C . GLY A 1 85 ? -5.319 -8.458 12.757 1.00 91.50 85 GLY A C 1
ATOM 671 O O . GLY A 1 85 ? -5.708 -9.110 11.784 1.00 91.50 85 GLY A O 1
ATOM 672 N N . LEU A 1 86 ? -4.919 -7.192 12.622 1.00 91.88 86 LEU A N 1
ATOM 673 C CA . LEU A 1 86 ? -5.097 -6.417 11.390 1.00 91.88 86 LEU A CA 1
ATOM 674 C C . LEU A 1 86 ? -3.942 -6.534 10.389 1.00 91.88 86 LEU A C 1
ATOM 676 O O . LEU A 1 86 ? -4.123 -6.265 9.202 1.00 91.88 86 LEU A O 1
ATOM 680 N N . GLU A 1 87 ? -2.749 -6.941 10.821 1.00 90.12 87 GLU A N 1
ATOM 681 C CA . GLU A 1 87 ? -1.543 -6.860 9.985 1.00 90.12 87 GLU A CA 1
ATOM 682 C C . GLU A 1 87 ? -1.664 -7.653 8.679 1.00 90.12 87 GLU A C 1
ATOM 684 O O . GLU A 1 87 ? -1.404 -7.138 7.587 1.00 90.12 87 GLU A O 1
ATOM 689 N N . ALA A 1 88 ? -2.084 -8.915 8.770 1.00 89.56 88 ALA A N 1
ATOM 690 C CA . ALA A 1 88 ? -2.221 -9.786 7.613 1.00 89.56 88 ALA A CA 1
ATOM 691 C C . ALA A 1 88 ? -3.314 -9.317 6.627 1.00 89.56 88 ALA A C 1
ATOM 693 O O . ALA A 1 88 ? -3.009 -9.247 5.429 1.00 89.56 88 ALA A O 1
ATOM 694 N N . PRO A 1 89 ? -4.563 -9.019 7.050 1.00 92.19 89 PRO A N 1
ATOM 695 C CA . PRO A 1 89 ? -5.587 -8.487 6.148 1.00 92.19 89 PRO A CA 1
ATOM 696 C C . PRO A 1 89 ? -5.191 -7.140 5.540 1.00 92.19 89 PRO A C 1
ATOM 698 O O . PRO A 1 89 ? -5.289 -6.980 4.320 1.00 92.19 89 PRO A O 1
ATOM 701 N N . MET A 1 90 ? -4.634 -6.221 6.331 1.00 93.19 90 MET A N 1
ATOM 702 C CA . MET A 1 90 ? -4.202 -4.920 5.818 1.00 93.19 90 MET A CA 1
ATOM 703 C C . MET A 1 90 ? -3.040 -5.043 4.837 1.00 93.19 90 MET A C 1
ATOM 705 O O . MET A 1 90 ? -3.057 -4.405 3.786 1.00 93.19 90 MET A O 1
ATOM 709 N N . SER A 1 91 ? -2.076 -5.933 5.092 1.00 90.56 91 SER A N 1
ATOM 710 C CA . SER A 1 91 ? -0.999 -6.212 4.137 1.00 90.56 91 SER A CA 1
ATOM 711 C C . SER A 1 91 ? -1.540 -6.733 2.800 1.00 90.56 91 SER A C 1
ATOM 713 O O . SER A 1 91 ? -1.070 -6.310 1.740 1.00 90.56 91 SER A O 1
ATOM 715 N N . ARG A 1 92 ? -2.551 -7.617 2.812 1.00 91.38 92 ARG A N 1
ATOM 716 C CA . ARG A 1 92 ? -3.196 -8.111 1.580 1.00 91.38 92 ARG A CA 1
ATOM 717 C C . ARG A 1 92 ? -3.911 -6.989 0.834 1.00 91.38 92 ARG A C 1
ATOM 719 O O . ARG A 1 92 ? -3.656 -6.803 -0.355 1.00 91.38 92 ARG A O 1
ATOM 726 N N . TRP A 1 93 ? -4.744 -6.224 1.536 1.00 93.75 93 TRP A N 1
ATOM 727 C CA . TRP A 1 93 ? -5.477 -5.099 0.961 1.00 93.75 93 TRP A CA 1
ATOM 728 C C . TRP A 1 93 ? -4.526 -4.065 0.341 1.00 93.75 93 TRP A C 1
ATOM 730 O O . TRP A 1 93 ? -4.646 -3.737 -0.840 1.00 93.75 93 TRP A O 1
ATOM 740 N N . THR A 1 94 ? -3.504 -3.629 1.085 1.00 92.88 94 THR A N 1
ATOM 741 C CA . THR A 1 94 ? -2.515 -2.656 0.599 1.00 92.88 94 THR A CA 1
ATOM 742 C C . THR A 1 94 ? -1.760 -3.167 -0.623 1.00 92.88 94 THR A C 1
ATOM 744 O O . THR A 1 94 ? -1.533 -2.409 -1.567 1.00 92.88 94 THR A O 1
ATOM 747 N N . ARG A 1 95 ? -1.385 -4.452 -0.647 1.00 91.19 95 ARG A N 1
ATOM 748 C CA . ARG A 1 95 ? -0.703 -5.046 -1.804 1.00 91.19 95 ARG A CA 1
ATOM 749 C C . ARG A 1 95 ? -1.568 -5.024 -3.055 1.00 91.19 95 ARG A C 1
ATOM 751 O O . ARG A 1 95 ? -1.049 -4.659 -4.105 1.00 91.19 95 ARG A O 1
ATOM 758 N N . VAL A 1 96 ? -2.852 -5.368 -2.951 1.00 92.12 96 VAL A N 1
ATOM 759 C CA . VAL A 1 96 ? -3.775 -5.324 -4.097 1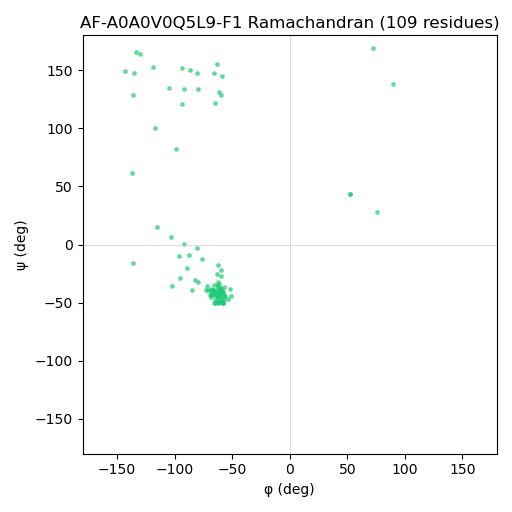.00 92.12 96 VAL A CA 1
ATOM 760 C C . VAL A 1 96 ? -3.914 -3.900 -4.624 1.00 92.12 96 VAL A C 1
ATOM 762 O O . VAL A 1 96 ? -3.659 -3.671 -5.804 1.00 92.12 96 VAL A O 1
ATOM 765 N N . LYS A 1 97 ? -4.185 -2.921 -3.750 1.00 93.56 97 LYS A N 1
ATOM 766 C CA . LYS A 1 97 ? -4.293 -1.511 -4.166 1.00 93.56 97 LYS A CA 1
ATOM 767 C C . LYS A 1 97 ? -3.014 -0.988 -4.808 1.00 93.56 97 LYS A C 1
ATOM 769 O O . LYS A 1 97 ? -3.064 -0.240 -5.785 1.00 93.56 97 LYS A O 1
ATOM 774 N N . PHE A 1 98 ? -1.860 -1.391 -4.286 1.00 92.31 98 PHE A N 1
ATOM 775 C CA . PHE A 1 98 ? -0.589 -1.005 -4.874 1.00 92.31 98 PHE A CA 1
ATOM 776 C C . PHE A 1 98 ? -0.351 -1.630 -6.247 1.00 92.31 98 PHE A C 1
ATOM 778 O O . PHE A 1 98 ? 0.075 -0.919 -7.152 1.00 92.31 98 PHE A O 1
ATOM 785 N N . ILE A 1 99 ? -0.657 -2.915 -6.425 1.00 91.69 99 ILE A N 1
ATOM 786 C CA . ILE A 1 99 ? -0.540 -3.596 -7.721 1.00 91.69 99 ILE A CA 1
ATOM 787 C C . ILE A 1 99 ? -1.429 -2.920 -8.763 1.00 91.69 99 ILE A C 1
ATOM 789 O O . ILE A 1 99 ? -0.927 -2.551 -9.821 1.00 91.69 99 ILE A O 1
ATOM 793 N N . GLU A 1 100 ? -2.701 -2.677 -8.439 1.00 92.75 100 GLU A N 1
ATOM 794 C CA . GLU A 1 100 ? -3.648 -1.976 -9.319 1.00 92.75 100 GLU A CA 1
ATOM 795 C C . GLU A 1 100 ? -3.142 -0.579 -9.710 1.00 92.75 100 GLU A C 1
ATOM 797 O O . GLU A 1 100 ? -3.220 -0.164 -10.868 1.00 92.75 100 GLU A O 1
ATOM 802 N N . SER A 1 101 ? -2.610 0.169 -8.740 1.00 92.06 101 SER A N 1
ATOM 803 C CA . SER A 1 101 ? -2.087 1.510 -8.989 1.00 92.06 101 SER A CA 1
ATOM 804 C C . SER A 1 101 ? -0.809 1.493 -9.821 1.00 92.06 101 SER A C 1
ATOM 806 O O . SER A 1 101 ? -0.648 2.341 -10.698 1.00 92.06 101 SER A O 1
ATOM 808 N N . LEU A 1 102 ? 0.122 0.583 -9.529 1.00 91.50 102 LEU A N 1
ATOM 809 C CA . LEU A 1 102 ? 1.394 0.492 -10.235 1.00 91.50 102 LEU A CA 1
ATOM 810 C C . LEU A 1 102 ? 1.175 0.026 -11.674 1.00 91.50 102 LEU A C 1
ATOM 812 O O . LEU A 1 102 ? 1.778 0.595 -12.578 1.00 91.50 102 LEU A O 1
ATOM 816 N N . ASP A 1 103 ? 0.276 -0.931 -11.896 1.00 93.62 103 ASP A N 1
ATOM 817 C CA . ASP A 1 103 ? -0.120 -1.378 -13.232 1.00 93.62 103 ASP A CA 1
ATOM 818 C C . ASP A 1 103 ? -0.678 -0.224 -14.073 1.00 93.62 103 ASP A C 1
ATOM 820 O O . ASP A 1 103 ? -0.180 0.067 -15.166 1.00 93.62 103 ASP A O 1
ATOM 824 N N . ARG A 1 104 ? -1.638 0.529 -13.521 1.00 92.12 104 ARG A N 1
ATOM 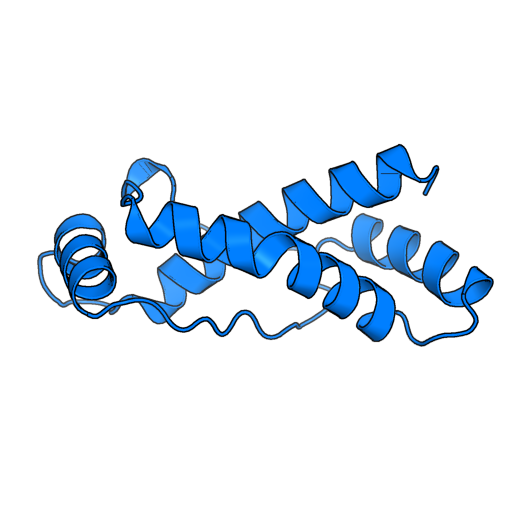825 C CA . ARG A 1 104 ? -2.181 1.726 -14.176 1.00 92.12 104 ARG A CA 1
ATOM 826 C C . ARG A 1 104 ? -1.089 2.742 -14.497 1.00 92.12 104 ARG A C 1
ATOM 828 O O . ARG A 1 104 ? -1.077 3.323 -15.581 1.00 92.12 104 ARG A O 1
ATOM 835 N N . TYR A 1 105 ? -0.185 2.972 -13.554 1.00 88.81 105 TYR A N 1
ATOM 836 C CA . TYR A 1 105 ? 0.871 3.961 -13.695 1.00 88.81 105 TYR A CA 1
ATOM 837 C C . TYR A 1 105 ? 1.905 3.575 -14.758 1.00 88.81 105 TYR A C 1
ATOM 839 O O . TYR A 1 105 ? 2.256 4.404 -15.598 1.00 88.81 105 TYR A O 1
ATOM 847 N N . LEU A 1 106 ? 2.359 2.319 -14.763 1.00 90.38 106 LEU A N 1
ATOM 848 C CA . LEU A 1 106 ? 3.263 1.793 -15.787 1.00 90.38 106 LEU A CA 1
ATOM 849 C C . LEU A 1 106 ? 2.607 1.864 -17.170 1.00 90.38 106 LEU A C 1
ATOM 851 O O . LEU A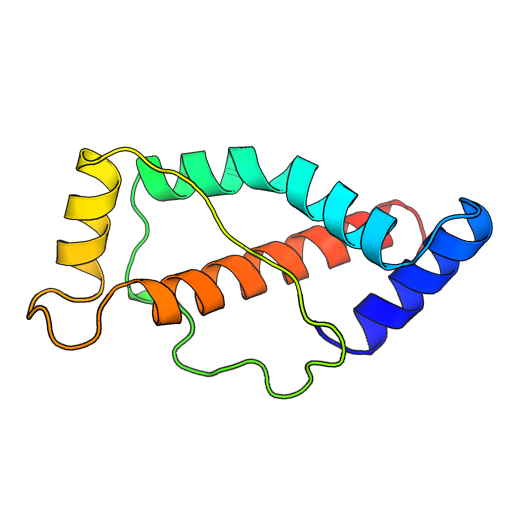 1 106 ? 3.201 2.430 -18.087 1.00 90.38 106 LEU A O 1
ATOM 855 N N . THR A 1 107 ? 1.338 1.457 -17.272 1.00 92.69 107 THR A N 1
ATOM 856 C CA . THR A 1 107 ? 0.544 1.538 -18.508 1.00 92.69 107 THR A CA 1
ATOM 857 C C . THR A 1 107 ? 0.470 2.970 -19.048 1.00 92.69 107 THR A C 1
ATOM 859 O O . THR A 1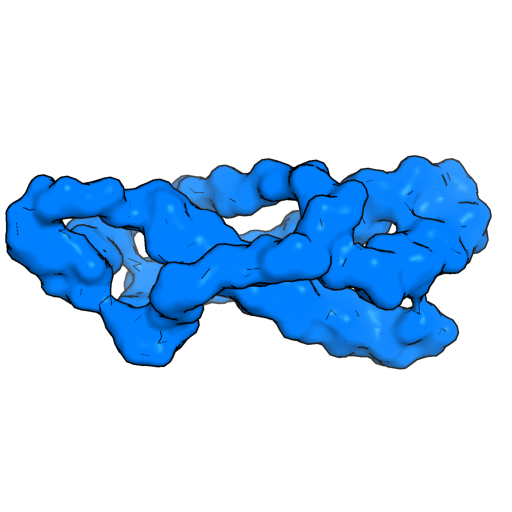 107 ? 0.750 3.213 -20.220 1.00 92.69 107 THR A O 1
ATOM 862 N N . GLN A 1 108 ? 0.171 3.959 -18.196 1.00 89.06 108 GLN A N 1
ATOM 863 C CA . GLN A 1 108 ? 0.126 5.378 -18.587 1.00 89.06 108 GLN A CA 1
ATOM 864 C C . GLN A 1 108 ? 1.481 5.927 -19.055 1.00 89.06 108 GLN A C 1
ATOM 866 O O . GLN A 1 108 ? 1.535 6.903 -19.803 1.00 89.06 108 GLN A O 1
ATOM 871 N N . LYS A 1 109 ? 2.583 5.326 -18.605 1.00 85.81 109 LYS A N 1
ATOM 872 C CA . LYS A 1 109 ? 3.949 5.685 -19.001 1.00 85.81 109 LYS A CA 1
ATOM 873 C C . LYS A 1 109 ? 4.459 4.884 -20.205 1.00 85.81 109 LYS A C 1
ATOM 875 O O . LYS A 1 109 ? 5.583 5.136 -20.641 1.00 85.81 109 LYS A O 1
ATOM 880 N N . GLY A 1 110 ? 3.646 3.981 -20.756 1.00 89.31 110 GLY A N 1
ATOM 881 C CA . GLY A 1 110 ? 3.995 3.144 -21.904 1.00 89.31 110 GLY A CA 1
ATOM 882 C C . GLY A 1 110 ? 4.937 1.991 -21.556 1.00 89.31 110 GLY A C 1
ATOM 883 O O . GLY A 1 110 ? 5.734 1.588 -22.404 1.00 89.31 110 GLY A O 1
ATOM 884 N N . TYR A 1 111 ? 4.883 1.518 -20.311 1.00 84.75 111 TYR A N 1
ATOM 885 C CA . TYR A 1 111 ? 5.537 0.292 -19.857 1.00 84.75 111 TYR A CA 1
ATOM 886 C C . TYR A 1 111 ? 4.522 -0.811 -19.662 1.00 84.75 111 TYR A C 1
ATOM 888 O O . TYR A 1 111 ? 3.369 -0.507 -19.284 1.00 84.75 111 TYR A O 1
#

Sequence (111 aa):
MPTDLVSRAEVWATKARCPVGAVIRKGFKELRPVLIEQIERGIRYTEIPHERISDASYNFDTTMMVSAEAYDKLAAEIDPEDMTGLEAPMSRWTRVKFIESLDRYLTQKGY

Radius of gyration: 15.22 Å; Cα contacts (8 Å, |Δi|>4): 104; chains: 1; bounding box: 35×26×40 Å

Foldseek 3Di:
DAPVLLVLLVVVCVVVVHDSVVSLVVLLVVCQVVVLVDLQVPDALVLFDPDDDPRDPDDDDPDDDHDPVSLVRCCCHNPVPVDPDDPVRVVRNSVVVSSVSSVVVSVVVVD

pLDDT: mean 90.32, std 6.33, range [66.25, 96.38]

Solvent-accessible surface area (backbone atoms only — not comparable to full-atom values): 6550 Å² total; per-residue (Å²): 65,48,57,70,62,51,54,39,38,37,58,50,11,61,77,69,73,47,59,43,67,56,49,54,51,49,50,47,62,70,45,46,64,57,54,44,53,45,42,62,73,58,69,59,50,91,73,41,54,88,68,76,83,84,60,60,78,53,89,78,90,80,88,78,84,76,55,70,69,29,50,54,54,44,39,59,55,67,34,70,79,74,79,78,64,61,65,67,49,49,52,41,32,51,49,51,56,47,49,58,51,44,52,54,51,37,48,76,71,76,74

Mean predicted aligned error: 3.88 Å

Secondary structure (DSSP, 8-state):
--HHHHHHHHHHHHHTTS-HHHHHHHHHHHHHHHHHHHHHH---GGGS-SSPPS-------------HHHHHHHHHHH-TTSSS-SHHHHHHHHHHHHHHHHHHHHHHTT-